Protein AF-A0A8T4QL52-F1 (afdb_monomer_lite)

pLDDT: mean 77.66, std 12.99, range [50.75, 93.5]

Sequence (102 aa):
MSKFGVESRNQRCTALFLRYVRDKGLIEYDDEFIKRIMVYREKQEKSDVDEREKARYSASIQIKEVEQNYDKMMNMCKEAISQCEEIVFSDKEFKVPKELYE

Secondary structure (DSSP, 8-state):
--TTS---SSHHHHHHHHHHHHHTTS----HHHHHHH---SS-SS--HHHHHHHHHHSS---THHHHHHHHHHHHHHHHHHHHHHHHHH-------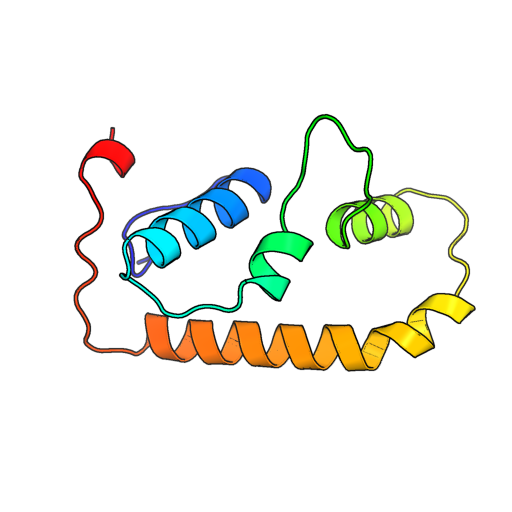-GGG--

Foldseek 3Di:
DDLQPADDPDLQSVLVVVVVCVVVVLADADPVVSVQSHDDPDDPDDHPVNVVVCVVPPPDDDCVVCVVCVVVVVVNVVRRVVSVCCSRPDPDRRPDDPVRVD

Structure (mmCIF, N/CA/C/O backbone):
data_AF-A0A8T4QL52-F1
#
_entry.id   AF-A0A8T4QL52-F1
#
loop_
_atom_site.group_PDB
_atom_site.id
_atom_site.type_symbol
_atom_site.label_atom_id
_atom_site.label_alt_id
_atom_site.label_comp_id
_atom_site.label_asym_id
_atom_site.label_entity_id
_atom_site.label_seq_id
_atom_site.pdbx_PDB_ins_code
_atom_site.Cartn_x
_atom_site.Cartn_y
_atom_site.Cartn_z
_atom_site.occupancy
_atom_site.B_iso_or_equiv
_atom_site.auth_seq_id
_atom_site.auth_comp_id
_atom_site.auth_asym_id
_atom_site.auth_atom_id
_atom_site.pdbx_PDB_model_num
ATOM 1 N N . MET A 1 1 ? 12.046 11.751 -5.841 1.00 53.88 1 MET A N 1
ATOM 2 C CA . MET A 1 1 ? 11.062 11.352 -6.875 1.00 53.88 1 MET A CA 1
ATOM 3 C C . MET A 1 1 ? 10.320 10.128 -6.375 1.00 53.88 1 MET A C 1
ATOM 5 O O . MET A 1 1 ? 10.952 9.298 -5.734 1.00 53.88 1 MET A O 1
ATOM 9 N N . SER A 1 2 ? 9.009 10.028 -6.608 1.00 74.06 2 SER A N 1
ATOM 10 C CA . SER A 1 2 ? 8.257 8.815 -6.267 1.00 74.06 2 SER A CA 1
ATOM 11 C C . SER A 1 2 ? 8.668 7.666 -7.196 1.00 74.06 2 SER A C 1
ATOM 13 O O . SER A 1 2 ? 8.882 7.885 -8.387 1.00 74.06 2 SER A O 1
ATOM 15 N N . LYS A 1 3 ? 8.784 6.441 -6.662 1.00 83.06 3 LYS A N 1
ATOM 16 C CA . LYS A 1 3 ? 9.257 5.253 -7.407 1.00 83.06 3 LYS A CA 1
ATOM 17 C C . LYS A 1 3 ? 8.425 4.958 -8.662 1.00 83.06 3 LYS A C 1
ATOM 19 O O . LYS A 1 3 ? 8.956 4.515 -9.670 1.00 83.06 3 LYS A O 1
ATOM 24 N N . PHE A 1 4 ? 7.129 5.249 -8.587 1.00 85.81 4 PHE A N 1
ATOM 25 C CA . PHE A 1 4 ? 6.155 5.052 -9.660 1.00 85.81 4 PHE A CA 1
ATOM 26 C C . PHE A 1 4 ? 5.930 6.308 -10.521 1.00 85.81 4 PHE A C 1
ATOM 28 O O . PHE A 1 4 ? 5.183 6.257 -11.491 1.00 85.81 4 PHE A O 1
ATOM 35 N N . GLY A 1 5 ? 6.510 7.460 -10.166 1.00 85.12 5 GLY A N 1
ATOM 36 C CA . GLY A 1 5 ? 6.243 8.728 -10.858 1.00 85.12 5 GLY A CA 1
ATOM 37 C C . GLY A 1 5 ? 4.796 9.234 -10.740 1.00 85.12 5 GLY A C 1
ATOM 38 O O . GLY A 1 5 ? 4.421 10.151 -11.461 1.00 85.12 5 GLY A O 1
ATOM 39 N N . VAL A 1 6 ? 3.992 8.653 -9.843 1.00 84.44 6 VAL A N 1
ATOM 40 C CA . VAL A 1 6 ? 2.596 9.028 -9.563 1.00 84.44 6 VAL A CA 1
ATOM 41 C C . VAL A 1 6 ? 2.501 9.593 -8.146 1.00 84.44 6 VAL A C 1
ATOM 43 O O . VAL A 1 6 ? 3.226 9.154 -7.248 1.00 84.44 6 VAL A O 1
ATOM 46 N N . GLU A 1 7 ? 1.605 10.558 -7.940 1.00 85.50 7 GLU A N 1
ATOM 47 C CA . GLU A 1 7 ? 1.292 11.131 -6.630 1.00 85.50 7 GLU A CA 1
ATOM 48 C C . GLU A 1 7 ? -0.228 11.171 -6.413 1.00 85.50 7 GLU A C 1
ATOM 50 O O . GLU A 1 7 ? -0.981 11.733 -7.208 1.00 85.50 7 GLU A O 1
ATOM 55 N N . SER A 1 8 ? -0.701 10.568 -5.319 1.00 85.81 8 SER A N 1
ATOM 56 C CA . SER A 1 8 ? -2.118 10.585 -4.942 1.00 85.81 8 SER A CA 1
ATOM 57 C C . SER A 1 8 ? -2.422 11.742 -3.992 1.00 85.81 8 SER A C 1
ATOM 59 O O . SER A 1 8 ? -1.710 11.932 -3.012 1.00 85.81 8 SER A O 1
ATOM 61 N N . ARG A 1 9 ? -3.538 12.450 -4.206 1.00 85.50 9 ARG A N 1
ATOM 62 C CA . ARG A 1 9 ? -3.941 13.604 -3.373 1.00 85.50 9 ARG A CA 1
ATOM 63 C C . ARG A 1 9 ? -4.871 13.264 -2.203 1.00 85.50 9 ARG A C 1
ATOM 65 O O . ARG A 1 9 ? -5.234 14.148 -1.435 1.00 85.50 9 ARG A O 1
ATOM 72 N N . ASN A 1 10 ? -5.319 12.014 -2.087 1.00 84.00 10 ASN A N 1
ATOM 73 C CA . ASN A 1 10 ? -6.178 11.560 -0.992 1.00 84.00 10 ASN A CA 1
ATOM 74 C C . ASN A 1 10 ? -6.028 10.049 -0.750 1.00 84.00 10 ASN A C 1
ATOM 76 O O . ASN A 1 10 ? -5.613 9.309 -1.640 1.00 84.00 10 ASN A O 1
ATOM 80 N N . GLN A 1 11 ? -6.431 9.607 0.444 1.00 81.75 11 GLN A N 1
ATOM 81 C CA . GLN A 1 11 ? -6.285 8.224 0.917 1.00 81.75 11 GLN A CA 1
ATOM 82 C C . GLN A 1 11 ? -7.020 7.204 0.046 1.00 81.75 11 GLN A C 1
ATOM 84 O O . GLN A 1 11 ? -6.501 6.121 -0.210 1.00 81.75 11 GLN A O 1
ATOM 89 N N . ARG A 1 12 ? -8.209 7.555 -0.460 1.00 85.44 12 ARG A N 1
ATOM 90 C CA . ARG A 1 12 ? -8.967 6.672 -1.350 1.00 85.44 12 ARG A CA 1
ATOM 91 C C . ARG A 1 12 ? -8.192 6.406 -2.640 1.00 85.44 12 ARG A C 1
ATOM 93 O O . ARG A 1 12 ? -8.095 5.261 -3.064 1.00 85.44 12 ARG A O 1
ATOM 100 N N . CYS A 1 13 ? -7.626 7.445 -3.248 1.00 87.94 13 CYS A N 1
ATOM 101 C CA . CYS A 1 13 ? -6.765 7.312 -4.419 1.00 87.94 13 CYS A CA 1
ATOM 102 C C . CYS A 1 13 ? -5.503 6.502 -4.097 1.00 87.94 13 CYS A C 1
ATOM 104 O O . CYS A 1 13 ? -5.127 5.663 -4.906 1.00 87.94 13 CYS A O 1
ATOM 106 N N . THR A 1 14 ? -4.892 6.685 -2.921 1.00 89.56 14 THR A N 1
ATOM 107 C CA . THR A 1 14 ? -3.743 5.874 -2.478 1.00 89.56 14 THR A CA 1
ATOM 108 C C . THR A 1 14 ? -4.092 4.385 -2.395 1.00 89.56 14 THR A C 1
ATOM 110 O O . THR A 1 14 ? -3.395 3.560 -2.979 1.00 89.56 14 THR A O 1
ATOM 113 N N . ALA A 1 15 ? -5.200 4.035 -1.735 1.00 89.50 15 ALA A N 1
ATOM 114 C CA . ALA A 1 15 ? -5.647 2.649 -1.589 1.00 89.50 15 ALA A CA 1
ATOM 115 C C . ALA A 1 15 ? -5.994 2.004 -2.943 1.00 89.50 15 ALA A C 1
ATOM 117 O O . ALA A 1 15 ? -5.632 0.857 -3.208 1.00 89.50 15 ALA A O 1
ATOM 118 N N . LEU A 1 16 ? -6.665 2.751 -3.827 1.00 89.69 16 LEU A N 1
ATOM 119 C CA . LEU A 1 16 ? -6.983 2.292 -5.182 1.00 89.69 16 LEU A CA 1
ATOM 120 C C . LEU A 1 16 ? -5.727 2.088 -6.032 1.00 89.69 16 LEU A C 1
ATOM 122 O O . LEU A 1 16 ? -5.653 1.099 -6.759 1.00 89.69 16 LEU A O 1
ATOM 126 N N . PHE A 1 17 ? -4.751 2.990 -5.926 1.00 90.75 17 PHE A N 1
ATOM 127 C CA . PHE A 1 17 ? -3.484 2.878 -6.638 1.00 90.75 17 PHE A CA 1
ATOM 128 C C . PHE A 1 17 ? -2.701 1.643 -6.188 1.00 90.75 17 PHE A C 1
ATOM 130 O O . PHE A 1 17 ? -2.320 0.846 -7.039 1.00 90.75 17 PHE A O 1
ATOM 137 N N . LEU A 1 18 ? -2.535 1.438 -4.874 1.00 90.88 18 LEU A N 1
ATOM 138 C CA . LEU A 1 18 ? -1.853 0.260 -4.323 1.00 90.88 18 LEU A CA 1
ATOM 139 C C . LEU A 1 18 ? -2.498 -1.044 -4.800 1.00 90.88 18 LEU A C 1
ATOM 141 O O . LEU A 1 18 ? -1.801 -1.941 -5.271 1.00 90.88 18 LEU A O 1
ATOM 145 N N . ARG A 1 19 ? -3.835 -1.117 -4.768 1.00 91.25 19 ARG A N 1
ATOM 146 C CA . ARG A 1 19 ? -4.574 -2.267 -5.299 1.00 91.25 19 ARG A CA 1
ATOM 147 C C . ARG A 1 19 ? -4.301 -2.482 -6.786 1.00 91.25 19 ARG A C 1
ATOM 149 O O . ARG A 1 19 ? -4.007 -3.597 -7.190 1.00 91.25 19 ARG A O 1
ATOM 156 N N . TYR A 1 20 ? -4.362 -1.419 -7.586 1.00 91.00 20 TYR A N 1
ATOM 157 C CA . TYR A 1 20 ? -4.125 -1.493 -9.025 1.00 91.00 20 TYR A CA 1
ATOM 158 C C . TYR A 1 20 ? -2.724 -2.025 -9.352 1.00 91.00 20 TYR A C 1
ATOM 160 O O . TYR A 1 20 ? -2.591 -2.952 -10.149 1.00 91.00 20 TYR A O 1
ATOM 168 N N . VAL A 1 21 ? -1.672 -1.467 -8.743 1.00 90.19 21 VAL A N 1
ATOM 169 C CA . VAL A 1 21 ? -0.296 -1.887 -9.055 1.00 90.19 21 VAL A CA 1
ATOM 170 C C . VAL A 1 21 ? -0.010 -3.312 -8.578 1.00 90.19 21 VAL A C 1
ATOM 172 O O . VAL A 1 21 ? 0.697 -4.047 -9.267 1.00 90.19 21 VAL A O 1
ATOM 175 N N . ARG A 1 22 ? -0.615 -3.736 -7.463 1.00 90.88 22 ARG A N 1
ATOM 176 C CA . ARG A 1 22 ? -0.586 -5.128 -7.000 1.00 90.88 22 ARG A CA 1
ATOM 177 C C . ARG A 1 22 ? -1.311 -6.059 -7.975 1.00 90.88 22 ARG A C 1
ATOM 179 O O . ARG A 1 22 ? -0.741 -7.061 -8.385 1.00 90.88 22 ARG A O 1
ATOM 186 N N . ASP A 1 23 ? -2.526 -5.714 -8.405 1.00 90.94 23 ASP A N 1
ATOM 187 C CA . ASP A 1 23 ? -3.325 -6.519 -9.349 1.00 90.94 23 ASP A CA 1
ATOM 188 C C . ASP A 1 23 ? -2.636 -6.693 -10.708 1.00 90.94 23 ASP A C 1
ATOM 190 O O . ASP A 1 23 ? -2.836 -7.688 -11.402 1.00 90.94 23 ASP A O 1
ATOM 194 N N . LYS A 1 24 ? -1.788 -5.734 -11.091 1.00 87.88 24 LYS A N 1
ATOM 195 C CA . LYS A 1 24 ? -0.928 -5.814 -12.278 1.00 87.88 24 LYS A CA 1
ATOM 196 C C . LYS A 1 24 ? 0.365 -6.611 -12.051 1.00 87.88 24 LYS A C 1
ATOM 198 O O . LYS A 1 24 ? 1.181 -6.686 -12.966 1.00 87.88 24 LYS A O 1
ATOM 203 N N . GLY A 1 25 ? 0.575 -7.175 -10.861 1.00 87.62 25 GLY A N 1
ATOM 204 C CA . GLY A 1 25 ? 1.783 -7.916 -10.486 1.00 87.62 25 GLY A CA 1
ATOM 205 C C . GLY A 1 25 ? 3.040 -7.046 -10.415 1.00 87.62 25 GLY A C 1
ATOM 206 O O . GLY A 1 25 ? 4.159 -7.550 -10.519 1.00 87.62 25 GLY A O 1
ATOM 207 N N . LEU A 1 26 ? 2.884 -5.721 -10.295 1.00 86.12 26 LEU A N 1
ATOM 208 C CA . LEU A 1 26 ? 4.028 -4.814 -10.233 1.00 86.12 26 LEU A CA 1
ATOM 209 C C . LEU A 1 26 ? 4.703 -4.905 -8.867 1.00 86.12 26 LEU A C 1
ATOM 211 O O . LEU A 1 26 ? 5.933 -4.945 -8.815 1.00 86.12 26 LEU A O 1
ATOM 215 N N . ILE A 1 27 ? 3.910 -5.000 -7.799 1.00 88.56 27 ILE A N 1
ATOM 216 C CA . ILE A 1 27 ? 4.364 -5.182 -6.418 1.00 88.56 27 ILE A CA 1
ATOM 217 C C . ILE A 1 27 ? 3.679 -6.385 -5.779 1.00 88.56 27 ILE A C 1
ATOM 219 O O . ILE A 1 27 ? 2.550 -6.721 -6.134 1.00 88.56 27 ILE A O 1
ATOM 223 N N . GLU A 1 28 ? 4.347 -6.965 -4.792 1.00 86.06 28 GLU A N 1
ATOM 224 C CA . GLU A 1 28 ? 3.714 -7.810 -3.787 1.00 86.06 28 GLU A CA 1
ATOM 225 C C . GLU A 1 28 ? 3.445 -6.929 -2.566 1.00 86.06 28 GLU A C 1
ATOM 227 O O . GLU A 1 28 ? 4.326 -6.204 -2.107 1.00 86.06 28 GLU A O 1
ATOM 232 N N . TYR A 1 29 ? 2.194 -6.895 -2.117 1.00 86.50 2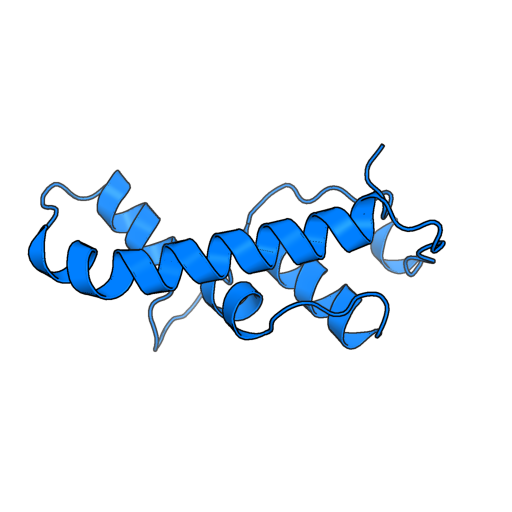9 TYR A N 1
ATOM 233 C CA . TYR A 1 29 ? 1.766 -6.038 -1.017 1.00 86.50 29 TYR A CA 1
ATOM 234 C C . TYR A 1 29 ? 0.543 -6.646 -0.350 1.00 86.50 29 TYR A C 1
ATOM 236 O O . TYR A 1 29 ? -0.321 -7.182 -1.049 1.00 86.50 29 TYR A O 1
ATOM 244 N N . ASP A 1 30 ? 0.459 -6.552 0.975 1.00 85.94 30 ASP A N 1
ATOM 245 C CA . ASP A 1 30 ? -0.595 -7.228 1.725 1.00 85.94 30 ASP A CA 1
ATOM 246 C C . ASP A 1 30 ? -2.003 -6.668 1.423 1.00 85.94 30 ASP A C 1
ATOM 248 O O . ASP A 1 30 ? -2.292 -5.467 1.508 1.00 85.94 30 ASP A O 1
ATOM 252 N N . ASP A 1 31 ? -2.903 -7.592 1.089 1.00 84.31 31 ASP A N 1
ATOM 253 C CA . ASP A 1 31 ? -4.320 -7.367 0.844 1.00 84.31 31 ASP A CA 1
ATOM 254 C C . ASP A 1 31 ? -5.054 -6.850 2.079 1.00 84.31 31 ASP A C 1
ATOM 256 O O . ASP A 1 31 ? -5.982 -6.044 1.936 1.00 84.31 31 ASP A O 1
ATOM 260 N N . GLU A 1 32 ? -4.692 -7.325 3.276 1.00 84.25 32 GLU A N 1
ATOM 261 C CA . GLU A 1 32 ? -5.354 -6.901 4.511 1.00 84.25 32 GLU A CA 1
ATOM 262 C C . GLU A 1 32 ? -5.106 -5.410 4.755 1.00 84.25 32 GLU A C 1
ATOM 264 O O . GLU A 1 32 ? -6.060 -4.661 5.002 1.00 84.25 32 GLU A O 1
ATOM 269 N N . PHE A 1 33 ? -3.868 -4.948 4.573 1.00 86.12 33 PHE A N 1
ATOM 270 C CA . PHE A 1 33 ? -3.539 -3.531 4.689 1.00 86.12 33 PHE A CA 1
ATOM 271 C C . PHE A 1 33 ? -4.309 -2.665 3.680 1.00 86.12 33 PHE A C 1
ATOM 273 O O . PHE A 1 33 ? -4.955 -1.690 4.073 1.00 86.12 33 PHE A O 1
ATOM 280 N N . ILE A 1 34 ? -4.315 -3.037 2.391 1.00 86.94 34 ILE A N 1
ATOM 281 C CA . ILE A 1 34 ? -5.026 -2.286 1.336 1.00 86.94 34 ILE A CA 1
ATOM 282 C C . ILE A 1 34 ? -6.523 -2.171 1.656 1.00 86.94 34 ILE A C 1
ATOM 284 O O . ILE A 1 34 ? -7.118 -1.105 1.476 1.00 86.94 34 ILE A O 1
ATOM 288 N N . LYS A 1 35 ? -7.144 -3.251 2.149 1.00 84.75 35 LYS A N 1
ATOM 289 C CA . LYS A 1 35 ? -8.563 -3.258 2.541 1.00 84.75 35 LYS A CA 1
ATOM 290 C C . LYS A 1 35 ? -8.836 -2.320 3.713 1.00 84.75 35 LYS A C 1
ATOM 292 O O . LYS A 1 35 ? -9.829 -1.595 3.676 1.00 84.75 35 LYS A O 1
ATOM 297 N N . ARG A 1 36 ? -7.960 -2.291 4.718 1.00 79.62 36 ARG A N 1
ATOM 298 C CA . ARG A 1 36 ? -8.123 -1.451 5.918 1.00 79.62 36 ARG A CA 1
ATOM 299 C C . ARG A 1 36 ? -7.997 0.039 5.634 1.00 79.62 36 ARG A C 1
ATOM 301 O O . ARG A 1 36 ? -8.749 0.831 6.200 1.00 79.62 36 ARG A O 1
ATOM 308 N N . ILE A 1 37 ? -7.111 0.426 4.716 1.00 82.38 37 ILE A N 1
ATOM 309 C CA . ILE A 1 37 ? -6.963 1.832 4.311 1.00 82.38 37 ILE A CA 1
ATOM 310 C C . ILE A 1 37 ? -8.004 2.285 3.273 1.00 82.38 37 ILE A C 1
ATOM 312 O O . ILE A 1 37 ? -8.086 3.472 2.951 1.00 82.38 37 ILE A O 1
ATOM 316 N N . MET A 1 38 ? -8.804 1.361 2.729 1.00 82.19 38 MET A N 1
ATOM 317 C CA . MET A 1 38 ? -9.825 1.673 1.733 1.00 82.19 38 MET A CA 1
ATOM 318 C C . MET A 1 38 ? -10.995 2.445 2.360 1.00 82.19 38 MET A C 1
ATOM 320 O O . MET A 1 38 ? -11.605 2.031 3.350 1.00 82.19 38 MET A O 1
ATOM 324 N N . VAL A 1 39 ? -11.361 3.561 1.728 1.00 71.44 39 VAL A N 1
ATOM 325 C CA . VAL A 1 39 ? -12.516 4.383 2.113 1.00 71.44 39 VAL A CA 1
ATOM 326 C C . VAL A 1 39 ? -13.651 4.152 1.112 1.00 71.44 39 VAL A C 1
ATOM 328 O O . VAL A 1 39 ? -13.600 4.625 -0.027 1.00 71.44 39 VAL A O 1
ATOM 331 N N . TYR A 1 40 ? -14.678 3.405 1.525 1.00 65.94 40 TYR A N 1
ATOM 332 C CA . TYR A 1 40 ? -15.897 3.174 0.737 1.00 65.94 40 TYR A CA 1
ATOM 333 C C . TYR A 1 40 ? -16.912 4.312 0.942 1.00 65.94 40 TYR A C 1
ATOM 335 O O . TYR A 1 40 ? -17.087 4.788 2.059 1.00 65.94 40 TYR A O 1
ATOM 343 N N . ARG A 1 41 ? -17.572 4.753 -0.142 1.00 54.88 41 ARG A N 1
ATOM 344 C CA . ARG A 1 41 ? -18.577 5.842 -0.123 1.00 54.88 41 ARG A CA 1
ATOM 345 C C . ARG A 1 41 ? -19.929 5.425 0.467 1.00 54.88 41 ARG A C 1
ATOM 347 O O . ARG A 1 41 ? -20.627 6.267 1.010 1.00 54.88 41 ARG A O 1
ATOM 354 N N . GLU A 1 42 ? -20.275 4.150 0.360 1.00 52.97 42 GLU A N 1
ATOM 355 C CA . GLU A 1 42 ? -21.484 3.543 0.916 1.00 52.97 42 GLU A CA 1
ATOM 356 C C . GLU A 1 42 ? -21.019 2.300 1.683 1.00 52.97 42 GLU A C 1
ATOM 358 O O . GLU A 1 42 ? -20.298 1.477 1.117 1.00 52.97 42 GLU A O 1
ATOM 363 N N . LYS A 1 43 ? -21.317 2.195 2.985 1.00 51.88 43 LYS A N 1
ATOM 364 C CA . LYS A 1 43 ? -20.740 1.154 3.853 1.00 51.88 43 LYS A CA 1
ATOM 365 C C . LYS A 1 43 ? -21.814 0.301 4.522 1.00 51.88 43 LYS A C 1
ATOM 367 O O . LYS A 1 43 ? -22.617 0.818 5.293 1.00 51.88 43 LYS A O 1
ATOM 372 N N . GLN A 1 44 ? -21.755 -1.010 4.271 1.00 50.75 44 GLN A N 1
ATOM 373 C CA . GLN A 1 44 ? -22.256 -2.045 5.187 1.00 50.75 44 GLN A CA 1
ATOM 374 C C . GLN A 1 44 ? -21.186 -2.464 6.225 1.00 50.75 44 GLN A C 1
ATOM 376 O O . GLN A 1 44 ? -21.552 -2.970 7.279 1.00 50.75 44 GLN A O 1
ATOM 381 N N . GLU A 1 45 ? -19.893 -2.179 5.994 1.00 53.19 45 GLU A N 1
ATOM 382 C CA . GLU A 1 45 ? -18.779 -2.466 6.923 1.00 53.19 45 GLU A CA 1
ATOM 383 C C . GLU A 1 45 ? -17.878 -1.238 7.157 1.00 53.19 45 GLU A C 1
ATOM 385 O O . GLU A 1 45 ? -17.626 -0.459 6.235 1.00 53.19 45 GLU A O 1
ATOM 390 N N . LYS A 1 46 ? -17.386 -1.068 8.393 1.00 60.34 46 LYS A N 1
ATOM 391 C CA . LYS A 1 46 ? -16.478 0.019 8.816 1.00 60.34 46 LYS A CA 1
ATOM 392 C C . LYS A 1 46 ? -15.013 -0.374 8.609 1.00 60.34 46 LYS A C 1
ATOM 394 O O . LYS A 1 46 ? -14.665 -1.527 8.831 1.00 60.34 46 LYS A O 1
ATOM 399 N N . SER A 1 47 ? -14.163 0.579 8.221 1.00 68.69 47 SER A N 1
ATOM 400 C CA . SER A 1 47 ? -12.707 0.387 8.115 1.00 68.69 47 SER A CA 1
ATOM 401 C C . SER A 1 47 ? -11.938 1.178 9.176 1.00 68.69 47 SER A C 1
ATOM 403 O O . SER A 1 47 ? -12.449 2.158 9.718 1.00 68.69 47 SER A O 1
ATOM 405 N N . ASP A 1 48 ? -10.681 0.797 9.426 1.00 65.50 48 ASP A N 1
ATOM 406 C CA . ASP A 1 48 ? -9.795 1.441 10.411 1.00 65.50 48 ASP A CA 1
ATOM 407 C C . ASP A 1 48 ? -9.599 2.946 10.150 1.00 65.50 48 ASP A C 1
ATOM 409 O O . ASP A 1 48 ? -9.382 3.733 11.071 1.00 65.50 48 ASP A O 1
ATOM 413 N N . VAL A 1 49 ? -9.698 3.382 8.888 1.00 66.31 49 VAL A N 1
ATOM 414 C CA . VAL A 1 49 ? -9.675 4.811 8.539 1.00 66.31 49 VAL A CA 1
ATOM 415 C C . VAL A 1 49 ? -10.910 5.531 9.077 1.00 66.31 49 VAL A C 1
ATOM 417 O O . VAL A 1 49 ? -10.764 6.622 9.627 1.00 66.31 49 VAL A O 1
ATOM 420 N N . ASP A 1 50 ? -12.097 4.923 8.993 1.00 67.44 50 ASP A N 1
ATOM 421 C CA . ASP A 1 50 ? -13.310 5.513 9.574 1.00 67.44 50 ASP A CA 1
ATOM 422 C C . ASP A 1 50 ? -13.207 5.577 11.096 1.00 67.44 50 ASP A C 1
ATOM 424 O O . ASP A 1 50 ? -13.654 6.546 11.708 1.00 67.44 50 ASP A O 1
ATOM 428 N N . GLU A 1 51 ? -12.623 4.550 11.721 1.00 70.25 51 GLU A N 1
ATOM 429 C CA . GLU A 1 51 ? -12.398 4.531 13.165 1.00 70.25 51 GLU A CA 1
ATOM 430 C C . GLU A 1 51 ? -11.417 5.620 13.583 1.00 70.25 51 GLU A C 1
ATOM 432 O O . GLU A 1 51 ? -11.678 6.335 14.550 1.00 70.25 51 GLU A O 1
ATOM 437 N N . ARG A 1 52 ? -10.341 5.830 12.815 1.00 72.12 52 ARG A N 1
ATOM 438 C CA . ARG A 1 52 ? -9.397 6.928 13.041 1.00 72.12 52 ARG A CA 1
ATOM 439 C C . ARG A 1 52 ? -10.060 8.292 12.879 1.00 72.12 52 ARG A C 1
ATOM 441 O O . ARG A 1 52 ? -9.823 9.177 13.698 1.00 72.12 52 ARG A O 1
ATOM 448 N N . GLU A 1 53 ? -10.859 8.496 11.831 1.00 67.38 53 GLU A N 1
ATOM 449 C CA . GLU A 1 53 ? -11.589 9.755 11.638 1.00 67.38 53 GLU A CA 1
ATOM 450 C C . GLU A 1 53 ? -12.596 9.982 12.767 1.00 67.38 53 GLU A C 1
ATOM 452 O O . GLU A 1 53 ? -12.621 11.056 13.367 1.00 67.38 53 GLU A O 1
ATOM 457 N N . LYS A 1 54 ? -13.355 8.954 13.150 1.00 68.50 54 LYS A N 1
ATOM 458 C CA . LYS A 1 54 ? -14.281 9.026 14.278 1.00 68.50 54 LYS A CA 1
ATOM 459 C C . LYS A 1 54 ? -13.550 9.302 15.591 1.00 68.50 54 LYS A C 1
ATOM 461 O O . LYS A 1 54 ? -13.987 10.169 16.333 1.00 68.50 54 LYS A O 1
ATOM 466 N N . ALA A 1 55 ? -12.440 8.638 15.897 1.00 64.69 55 ALA A N 1
ATOM 467 C CA . ALA A 1 55 ? -11.656 8.912 17.103 1.00 64.69 55 ALA A CA 1
ATOM 468 C C . ALA A 1 55 ? -11.094 10.342 17.109 1.00 64.69 55 ALA A C 1
ATOM 470 O O . ALA A 1 55 ? -11.052 10.987 18.151 1.00 64.69 55 ALA A O 1
ATOM 471 N N . ARG A 1 56 ? -10.702 10.862 15.939 1.00 62.25 56 ARG A N 1
ATOM 472 C CA . ARG A 1 56 ? -10.162 12.219 15.796 1.00 62.25 56 ARG A CA 1
ATOM 473 C C . ARG A 1 56 ? -11.221 13.316 15.937 1.00 62.25 56 ARG A C 1
ATOM 475 O O . ARG A 1 56 ? -10.884 14.402 16.397 1.00 62.25 56 ARG A O 1
ATOM 482 N N . TYR A 1 57 ? -12.463 13.052 15.527 1.00 63.84 57 TYR A N 1
ATOM 483 C CA . TYR A 1 57 ? -13.529 14.062 15.457 1.00 63.84 57 TYR A CA 1
ATOM 484 C C . TYR A 1 57 ? -14.718 13.818 16.403 1.00 63.84 57 TYR A C 1
ATOM 486 O O . TYR A 1 57 ? -15.577 14.688 16.525 1.00 63.84 57 TYR A O 1
ATOM 494 N N . SER A 1 58 ? -14.800 12.672 17.084 1.00 57.38 58 SER A N 1
ATOM 495 C CA . SER A 1 58 ? -15.859 12.378 18.060 1.00 57.38 58 SER A CA 1
ATOM 496 C C . SER A 1 58 ? -15.427 12.682 19.494 1.00 57.38 58 SER A C 1
ATOM 498 O O . SER A 1 58 ? -14.273 12.523 19.877 1.00 57.38 58 SER A O 1
ATOM 500 N N . ALA A 1 59 ? -16.390 13.106 20.310 1.00 55.59 59 ALA A N 1
ATOM 501 C CA . ALA A 1 59 ? -16.164 13.590 21.671 1.00 55.59 59 ALA A CA 1
ATOM 502 C C . ALA A 1 59 ? -15.944 12.485 22.729 1.00 55.59 59 ALA A C 1
ATOM 504 O O . ALA A 1 59 ? -15.797 12.796 23.907 1.00 55.59 59 ALA A O 1
ATOM 505 N N . SER A 1 60 ? -15.944 11.200 22.352 1.00 59.75 60 SER A N 1
ATOM 506 C CA . SER A 1 60 ? -15.811 10.090 23.309 1.00 59.75 60 SER A CA 1
ATOM 507 C C . SER A 1 60 ? -14.999 8.939 22.715 1.00 59.75 60 SER A C 1
ATOM 509 O O . SER A 1 60 ? -15.464 8.240 21.818 1.00 59.75 60 SER A O 1
ATOM 511 N N . ILE A 1 61 ? -13.778 8.743 23.220 1.00 56.34 61 ILE A N 1
ATOM 512 C CA . ILE A 1 61 ? -12.924 7.600 22.875 1.00 56.34 61 ILE A CA 1
ATOM 513 C C . ILE A 1 61 ? -13.065 6.564 23.994 1.00 56.34 61 ILE A C 1
ATOM 515 O O . ILE A 1 61 ? -12.680 6.822 25.135 1.00 56.34 61 ILE A O 1
ATOM 519 N N . GLN A 1 62 ? -13.629 5.392 23.689 1.00 57.03 62 GLN A N 1
ATOM 520 C CA . GLN A 1 62 ? -13.624 4.254 24.611 1.00 57.03 62 GLN A CA 1
ATOM 521 C C . GLN A 1 62 ? -12.309 3.479 24.447 1.00 57.03 62 GLN A C 1
ATOM 523 O O . GLN A 1 62 ? -12.098 2.774 23.470 1.00 57.03 62 GLN A O 1
ATOM 528 N N . ILE A 1 63 ? -11.412 3.633 25.424 1.00 54.75 63 ILE A N 1
ATOM 529 C CA . ILE A 1 63 ? -10.015 3.155 25.402 1.00 54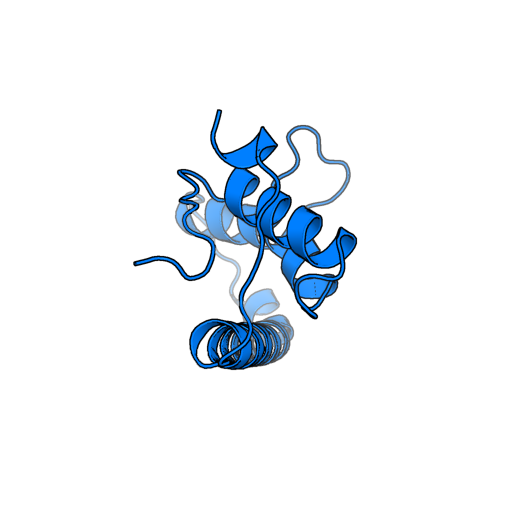.75 63 ILE A CA 1
ATOM 530 C C . ILE A 1 63 ? -9.880 1.614 25.394 1.00 54.75 63 ILE A C 1
ATOM 532 O O . ILE A 1 63 ? -8.853 1.093 24.974 1.00 54.75 63 ILE A O 1
ATOM 536 N N . LYS A 1 64 ? -10.906 0.860 25.812 1.00 55.53 64 LYS A N 1
ATOM 537 C CA . LYS A 1 64 ? -10.793 -0.594 26.054 1.00 55.53 64 LYS A CA 1
ATOM 538 C C . LYS A 1 64 ? -10.696 -1.472 24.797 1.00 55.53 64 LYS A C 1
ATOM 540 O O . LYS A 1 64 ? -10.096 -2.535 24.872 1.00 55.53 64 LYS A O 1
ATOM 545 N N . GLU A 1 65 ? -11.246 -1.051 23.657 1.00 53.62 65 GLU A N 1
ATOM 546 C CA . GLU A 1 65 ? -11.102 -1.790 22.384 1.00 53.62 65 GLU A CA 1
ATOM 547 C C . GLU A 1 65 ? -9.739 -1.539 21.713 1.00 53.62 65 GLU A C 1
ATOM 549 O O . GLU A 1 65 ? -9.290 -2.334 20.888 1.00 53.62 65 GLU A O 1
ATOM 554 N N . VAL A 1 66 ? -9.046 -0.459 22.096 1.00 57.62 66 VAL A N 1
ATOM 555 C CA . VAL A 1 66 ? -7.773 -0.044 21.489 1.00 57.62 66 VAL A CA 1
ATOM 556 C C . VAL A 1 66 ? -6.643 -1.005 21.854 1.00 57.62 66 VAL A C 1
ATOM 558 O O . VAL A 1 66 ? -5.864 -1.362 20.979 1.00 57.62 66 VAL A O 1
ATOM 561 N N . GLU A 1 67 ? -6.569 -1.478 23.103 1.00 60.97 67 GLU A N 1
ATOM 562 C CA . GLU A 1 67 ? -5.504 -2.398 23.542 1.00 60.97 67 GLU A CA 1
ATOM 563 C C . GLU A 1 67 ? -5.526 -3.737 22.793 1.00 60.97 67 GLU A C 1
ATOM 565 O O . GLU A 1 67 ? -4.473 -4.241 22.416 1.00 60.97 67 GLU A O 1
ATOM 570 N N . GLN A 1 68 ? -6.710 -4.296 22.519 1.00 63.81 68 GLN A N 1
ATOM 571 C CA . GLN A 1 68 ? -6.833 -5.605 21.860 1.00 63.81 68 GLN A CA 1
ATOM 572 C C . GLN A 1 68 ? -6.417 -5.571 20.385 1.00 63.81 68 GLN A C 1
ATOM 574 O O . GLN A 1 68 ? -5.934 -6.568 19.851 1.00 63.81 68 GLN A O 1
ATOM 579 N N . ASN A 1 69 ? -6.582 -4.420 19.730 1.00 70.25 69 ASN A N 1
ATOM 580 C CA . ASN A 1 69 ? -6.249 -4.240 18.318 1.00 70.25 69 ASN A CA 1
ATOM 581 C C . ASN A 1 69 ? -4.896 -3.552 18.099 1.00 70.25 69 ASN A C 1
ATOM 583 O O . ASN A 1 69 ? -4.402 -3.548 16.970 1.00 70.25 69 ASN A O 1
ATOM 587 N N . TYR A 1 70 ? -4.282 -3.007 19.154 1.00 76.75 70 TYR A N 1
ATOM 588 C CA . TYR A 1 70 ? -3.041 -2.243 19.068 1.00 76.75 70 TYR A CA 1
ATOM 589 C C . TYR A 1 70 ? -1.900 -3.064 18.472 1.00 76.75 70 TYR A C 1
ATOM 591 O O . TYR A 1 70 ? -1.322 -2.660 17.465 1.00 76.75 70 TYR A O 1
ATOM 599 N N . ASP A 1 71 ? -1.610 -4.237 19.038 1.00 82.56 71 ASP A N 1
ATOM 600 C CA . ASP A 1 71 ? -0.501 -5.074 18.570 1.00 82.56 71 ASP A CA 1
ATOM 601 C C . ASP A 1 71 ? -0.738 -5.578 17.147 1.00 82.56 71 ASP A C 1
ATOM 603 O O . ASP A 1 71 ? 0.180 -5.587 16.323 1.00 82.56 71 ASP A O 1
ATOM 607 N N . LYS A 1 72 ? -1.990 -5.929 16.826 1.00 83.25 72 LYS A N 1
ATOM 608 C CA . LYS A 1 72 ? -2.375 -6.349 15.477 1.00 83.25 72 LYS A CA 1
ATOM 609 C C . LYS A 1 72 ? -2.136 -5.227 14.463 1.00 83.25 72 LYS A C 1
ATOM 611 O O . LYS A 1 72 ? -1.474 -5.455 13.453 1.00 83.25 72 LYS A O 1
ATOM 616 N N . MET A 1 73 ? -2.633 -4.020 14.736 1.00 81.06 73 MET A N 1
ATOM 617 C CA . MET A 1 73 ? -2.420 -2.859 13.866 1.00 81.06 73 MET A CA 1
ATOM 618 C C . MET A 1 73 ? -0.941 -2.490 13.770 1.00 81.06 73 MET A C 1
ATOM 620 O O . MET A 1 73 ? -0.448 -2.194 12.686 1.00 81.06 73 MET A O 1
ATOM 624 N N . MET A 1 74 ? -0.219 -2.518 14.889 1.00 86.00 74 MET A N 1
ATOM 625 C CA . MET A 1 74 ? 1.193 -2.161 14.931 1.00 86.00 74 MET A CA 1
ATOM 626 C C . MET A 1 74 ? 2.034 -3.110 14.077 1.00 86.00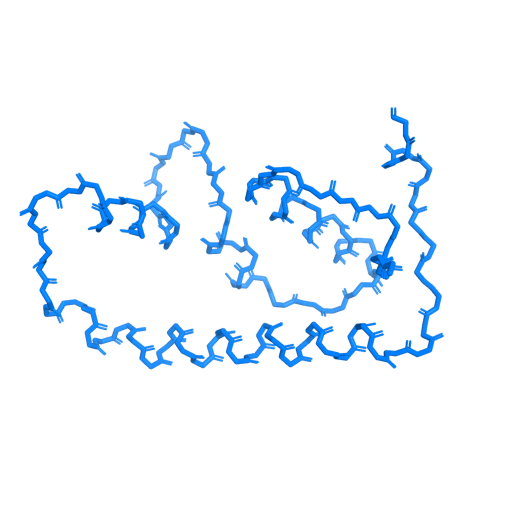 74 MET A C 1
ATOM 628 O O . MET A 1 74 ? 2.875 -2.656 13.303 1.00 86.00 74 MET A O 1
ATOM 632 N N . ASN A 1 75 ? 1.801 -4.418 14.184 1.00 88.69 75 ASN A N 1
ATOM 633 C CA . ASN A 1 75 ? 2.520 -5.410 13.388 1.00 88.69 75 ASN A CA 1
ATOM 634 C C . ASN A 1 75 ? 2.218 -5.263 11.896 1.00 88.69 75 ASN A C 1
ATOM 636 O O . ASN A 1 75 ? 3.140 -5.262 11.088 1.00 88.69 75 ASN A O 1
ATOM 640 N N . MET A 1 76 ? 0.959 -5.022 11.544 1.00 88.38 76 MET A N 1
ATOM 641 C CA . MET A 1 76 ? 0.568 -4.792 10.157 1.00 88.38 76 MET A CA 1
ATOM 642 C C . MET A 1 76 ? 1.187 -3.522 9.568 1.00 88.38 76 MET A C 1
ATOM 644 O O . MET A 1 76 ? 1.659 -3.526 8.436 1.00 88.38 76 MET A O 1
ATOM 648 N N . CYS A 1 77 ? 1.246 -2.433 10.337 1.00 88.75 77 CYS A N 1
ATOM 649 C CA . CYS A 1 77 ? 1.937 -1.218 9.911 1.00 88.75 77 CYS A CA 1
ATOM 650 C C . CYS A 1 77 ? 3.436 -1.463 9.695 1.00 88.75 77 CYS A C 1
ATOM 652 O O . CYS A 1 77 ? 3.997 -0.946 8.733 1.00 88.75 77 CYS A O 1
ATOM 654 N N . LYS A 1 78 ? 4.089 -2.250 10.561 1.00 91.38 78 LYS A N 1
ATOM 655 C CA . LYS A 1 78 ? 5.502 -2.622 10.381 1.00 91.38 78 LYS A CA 1
ATOM 656 C C . LYS A 1 78 ? 5.711 -3.414 9.092 1.00 91.38 78 LYS A C 1
ATOM 658 O O . LYS A 1 78 ? 6.644 -3.118 8.355 1.00 91.38 78 LYS A O 1
ATOM 663 N N . GLU A 1 79 ? 4.834 -4.370 8.805 1.00 91.56 79 GLU A N 1
ATOM 664 C CA . GLU A 1 79 ? 4.893 -5.168 7.578 1.00 91.56 79 GLU A CA 1
ATOM 665 C C . GLU A 1 79 ? 4.674 -4.305 6.328 1.00 91.56 79 GLU A C 1
ATOM 667 O O . GLU A 1 79 ? 5.477 -4.349 5.398 1.00 91.56 79 GLU A O 1
ATOM 672 N N . ALA A 1 80 ? 3.671 -3.425 6.351 1.00 90.31 80 ALA A N 1
ATOM 673 C CA . ALA A 1 80 ? 3.402 -2.472 5.277 1.00 90.31 80 ALA A CA 1
ATOM 674 C C . ALA A 1 80 ? 4.591 -1.526 5.009 1.00 90.31 80 ALA A C 1
ATOM 676 O O . ALA A 1 80 ? 4.875 -1.189 3.854 1.00 90.31 80 ALA A O 1
ATOM 677 N N . ILE A 1 81 ? 5.295 -1.097 6.064 1.00 92.06 81 ILE A N 1
ATOM 678 C CA . ILE A 1 81 ? 6.524 -0.299 5.951 1.00 92.06 81 ILE A CA 1
ATOM 679 C C . ILE A 1 81 ? 7.645 -1.137 5.332 1.00 92.06 81 ILE A C 1
ATOM 681 O O . ILE A 1 81 ? 8.244 -0.680 4.365 1.00 92.06 81 ILE A O 1
ATOM 685 N N . SER A 1 82 ? 7.874 -2.359 5.816 1.00 93.50 82 SER A N 1
ATOM 686 C CA . SER A 1 82 ? 8.904 -3.262 5.282 1.00 93.50 82 SER A CA 1
ATOM 687 C C . SER A 1 82 ? 8.707 -3.528 3.785 1.00 93.50 82 SER A C 1
ATOM 689 O O . SER A 1 82 ? 9.630 -3.352 2.995 1.00 93.50 82 SER A O 1
ATOM 691 N N . GLN A 1 83 ? 7.480 -3.853 3.362 1.00 91.06 83 GLN A N 1
ATOM 692 C CA . GLN A 1 83 ? 7.136 -4.044 1.946 1.00 91.06 83 GLN A CA 1
ATOM 693 C C . GLN A 1 83 ? 7.371 -2.764 1.126 1.00 91.06 83 GLN A C 1
ATOM 695 O O . GLN A 1 83 ? 7.838 -2.808 -0.012 1.00 91.06 83 GLN A O 1
ATOM 700 N N . CYS A 1 84 ? 7.071 -1.593 1.696 1.00 91.31 84 CYS A N 1
ATOM 701 C CA . CYS A 1 84 ? 7.327 -0.312 1.041 1.00 91.31 84 CYS A CA 1
ATOM 702 C C . CYS A 1 84 ? 8.830 -0.045 0.871 1.00 91.31 84 CYS A C 1
ATOM 704 O O . CYS A 1 84 ? 9.254 0.402 -0.195 1.00 91.31 84 CYS A O 1
ATOM 706 N N . GLU A 1 85 ? 9.638 -0.337 1.891 1.00 91.94 85 GLU A N 1
ATOM 707 C CA . GLU A 1 85 ? 11.094 -0.205 1.831 1.00 91.94 85 GLU A CA 1
ATOM 708 C C . GLU A 1 85 ? 11.676 -1.090 0.727 1.00 91.94 85 GLU A C 1
ATOM 710 O O . GLU A 1 85 ? 12.434 -0.594 -0.107 1.00 91.94 85 GLU A O 1
ATOM 715 N N . GLU A 1 86 ? 11.249 -2.352 0.635 1.00 91.25 86 GLU A N 1
ATOM 716 C CA . GLU A 1 86 ? 11.651 -3.256 -0.448 1.00 91.25 86 GLU A CA 1
ATOM 717 C C . GLU A 1 86 ? 11.337 -2.668 -1.830 1.00 91.25 86 GLU A C 1
ATOM 719 O O . GLU A 1 86 ? 12.190 -2.657 -2.719 1.00 91.25 86 GLU A O 1
ATOM 724 N N . ILE A 1 87 ? 10.143 -2.101 -2.016 1.00 90.19 87 ILE A N 1
ATOM 725 C CA . ILE A 1 87 ? 9.742 -1.476 -3.283 1.00 90.19 87 ILE A CA 1
ATOM 726 C C . ILE A 1 87 ? 10.620 -0.261 -3.604 1.00 90.19 87 ILE A C 1
ATOM 728 O O . ILE A 1 87 ? 11.131 -0.138 -4.725 1.00 90.19 87 ILE A O 1
ATOM 732 N N . VAL A 1 88 ? 10.789 0.648 -2.640 1.00 89.31 88 VAL A N 1
ATOM 733 C CA . VAL A 1 88 ? 11.511 1.915 -2.822 1.00 89.31 88 VAL A CA 1
ATOM 734 C C . VAL A 1 88 ? 12.990 1.664 -3.108 1.00 89.31 88 VAL A C 1
ATOM 736 O O . VAL A 1 88 ? 13.531 2.255 -4.052 1.00 89.31 88 VAL A O 1
ATOM 739 N N . PHE A 1 89 ? 13.612 0.764 -2.347 1.00 90.81 89 PHE A N 1
ATOM 740 C CA . PHE A 1 89 ? 15.035 0.447 -2.443 1.00 90.81 89 PHE A CA 1
ATOM 741 C C . PHE A 1 89 ? 15.371 -0.639 -3.473 1.00 90.81 89 PHE A C 1
ATOM 743 O O . PHE A 1 89 ? 16.548 -0.844 -3.744 1.00 90.81 89 PHE A O 1
ATOM 750 N N . SER A 1 90 ? 14.387 -1.301 -4.092 1.00 88.12 90 SER A N 1
ATOM 751 C CA . SER A 1 90 ? 14.669 -2.246 -5.182 1.00 88.12 90 SER A CA 1
ATOM 752 C C . SER A 1 90 ? 15.271 -1.558 -6.409 1.00 88.12 90 SER A C 1
ATOM 754 O O . SER A 1 90 ? 14.907 -0.434 -6.745 1.00 88.12 90 SER A O 1
ATOM 756 N N . ASP A 1 91 ? 16.089 -2.269 -7.178 1.00 88.19 91 ASP A N 1
ATOM 757 C CA . ASP A 1 91 ? 16.538 -1.812 -8.504 1.00 88.19 91 ASP A CA 1
ATOM 758 C C . ASP A 1 91 ? 15.507 -2.096 -9.615 1.00 88.19 91 ASP A C 1
ATOM 760 O O . ASP A 1 91 ? 15.757 -1.858 -10.797 1.00 88.19 91 ASP A O 1
ATOM 764 N N . LYS A 1 92 ? 14.324 -2.613 -9.252 1.00 85.44 92 LYS A N 1
ATOM 765 C CA . LYS A 1 92 ? 13.260 -2.948 -10.201 1.00 85.44 92 LYS A CA 1
ATOM 766 C C . LYS A 1 92 ? 12.709 -1.673 -10.838 1.00 85.44 92 LYS A C 1
ATOM 768 O O . LYS A 1 92 ? 12.283 -0.739 -10.156 1.00 85.44 92 LYS A O 1
ATOM 773 N N . GLU A 1 93 ? 12.666 -1.661 -12.166 1.00 82.06 93 GLU A N 1
ATOM 774 C CA . GLU A 1 93 ? 12.009 -0.600 -12.921 1.00 82.06 93 GLU A CA 1
ATOM 775 C C . GLU A 1 93 ? 10.499 -0.873 -12.988 1.00 82.06 93 GLU A C 1
ATOM 777 O O . GLU A 1 93 ? 10.046 -1.879 -13.543 1.00 82.06 93 GLU A O 1
ATOM 782 N N . PHE A 1 94 ? 9.699 0.024 -12.414 1.00 82.38 94 PHE A N 1
ATOM 783 C CA . PHE A 1 94 ? 8.243 -0.087 -12.424 1.00 82.38 94 PHE A CA 1
ATOM 784 C C . PHE A 1 94 ? 7.676 0.658 -13.633 1.00 82.38 94 PHE A C 1
ATOM 786 O O . PHE A 1 94 ? 7.514 1.877 -13.613 1.00 82.38 94 PHE A O 1
ATOM 793 N N . LYS A 1 95 ? 7.354 -0.080 -14.699 1.00 79.31 95 LYS A N 1
ATOM 794 C CA . LYS A 1 95 ? 6.676 0.474 -15.879 1.00 79.31 95 LYS A CA 1
ATOM 795 C C . LYS A 1 95 ? 5.202 0.696 -15.570 1.00 79.31 95 LYS A C 1
ATOM 797 O O . LYS A 1 95 ? 4.380 -0.206 -15.728 1.00 79.31 95 LYS A O 1
ATOM 802 N N . VAL A 1 96 ? 4.877 1.893 -15.101 1.00 76.25 96 VAL A N 1
ATOM 803 C CA . VAL A 1 96 ? 3.494 2.259 -14.799 1.00 76.25 96 VAL A CA 1
ATOM 804 C C . VAL A 1 96 ? 2.719 2.469 -16.109 1.00 76.25 96 VAL A C 1
ATOM 806 O O . VAL A 1 96 ? 3.252 3.060 -17.052 1.00 76.25 96 VAL A O 1
ATOM 809 N N . PRO A 1 97 ? 1.479 1.965 -16.214 1.00 77.44 97 PRO A N 1
ATOM 810 C CA . PRO A 1 97 ? 0.651 2.140 -17.403 1.00 77.44 97 PRO A CA 1
ATOM 811 C C . PRO A 1 97 ? 0.384 3.612 -17.737 1.00 77.44 97 PRO A C 1
ATOM 813 O O . PRO A 1 97 ? 0.150 4.429 -16.848 1.00 77.44 97 PRO A O 1
ATOM 816 N N . LYS A 1 98 ? 0.390 3.938 -19.038 1.00 76.62 98 LYS A N 1
ATOM 817 C CA . LYS A 1 98 ? 0.226 5.313 -19.550 1.00 76.62 98 LYS A CA 1
ATOM 818 C C . LYS A 1 98 ? -1.070 5.990 -19.085 1.00 76.62 98 LYS A C 1
ATOM 820 O O . LYS A 1 98 ? -1.066 7.189 -18.857 1.00 76.62 98 LYS A O 1
ATOM 825 N N . GLU A 1 99 ? -2.122 5.205 -18.867 1.00 79.38 99 GLU A N 1
ATOM 826 C CA . GLU A 1 99 ? -3.435 5.636 -18.358 1.00 79.38 99 GLU A CA 1
ATOM 827 C C . GLU A 1 99 ? -3.407 6.298 -16.967 1.00 79.38 99 GLU A C 1
ATOM 829 O O . GLU A 1 99 ? -4.394 6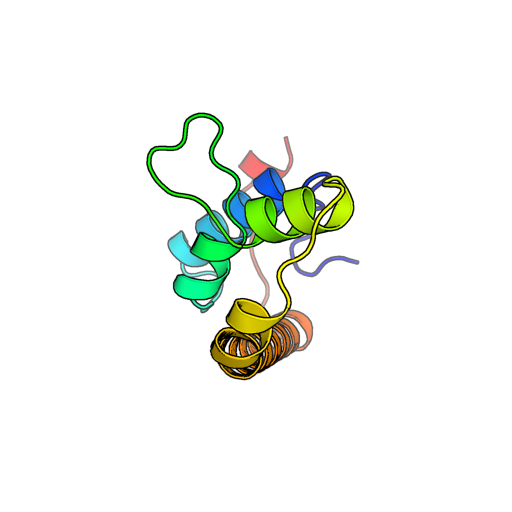.900 -16.563 1.00 79.38 99 GLU A O 1
ATOM 834 N N . LEU A 1 100 ? -2.299 6.197 -16.223 1.00 71.31 100 LEU A N 1
ATOM 835 C CA . LEU A 1 100 ? -2.114 6.877 -14.934 1.00 71.31 100 LEU A CA 1
ATOM 836 C C . LEU A 1 100 ? -1.390 8.231 -15.050 1.00 71.31 100 LEU A C 1
ATOM 838 O O . LEU A 1 100 ? -1.202 8.901 -14.034 1.00 71.31 100 LEU A O 1
ATOM 842 N N . TYR A 1 101 ? -0.969 8.612 -16.259 1.00 64.38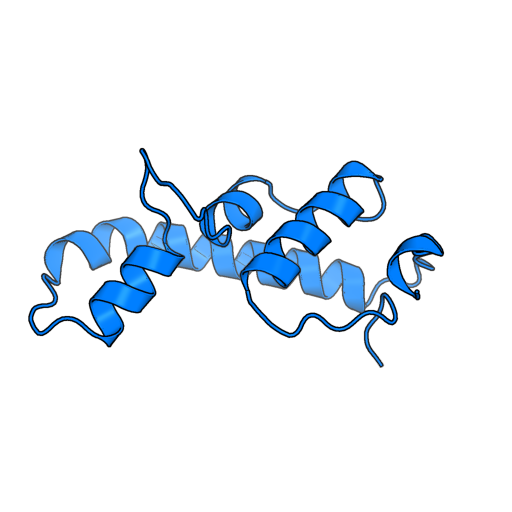 101 TYR A N 1
ATOM 843 C CA . TYR A 1 101 ? -0.244 9.853 -16.555 1.00 64.38 101 TYR A CA 1
ATOM 844 C C . TYR A 1 101 ? -1.071 10.882 -17.348 1.00 64.38 101 TYR A C 1
ATOM 846 O O . TYR A 1 101 ? -0.559 11.969 -17.619 1.00 64.38 101 TYR A O 1
ATOM 854 N N . GLU A 1 102 ? -2.307 10.547 -17.727 1.00 52.72 102 GLU A N 1
ATOM 855 C CA . GLU A 1 102 ? -3.279 11.440 -18.386 1.00 52.72 102 GLU A CA 1
ATOM 856 C C . GLU A 1 102 ? -4.233 12.078 -17.365 1.00 52.72 102 GLU A C 1
ATOM 858 O O . GLU A 1 102 ? -4.548 13.279 -17.536 1.00 52.72 102 GLU A O 1
#

Radius of gyration: 15.82 Å; chains: 1; bounding box: 39×22×46 Å